Protein AF-A0A5C5Q2C2-F1 (afdb_monomer_lite)

Structure (mmCIF, N/CA/C/O backbone):
data_AF-A0A5C5Q2C2-F1
#
_entry.id   AF-A0A5C5Q2C2-F1
#
loop_
_atom_site.group_PDB
_atom_site.id
_atom_site.type_symbol
_atom_site.label_atom_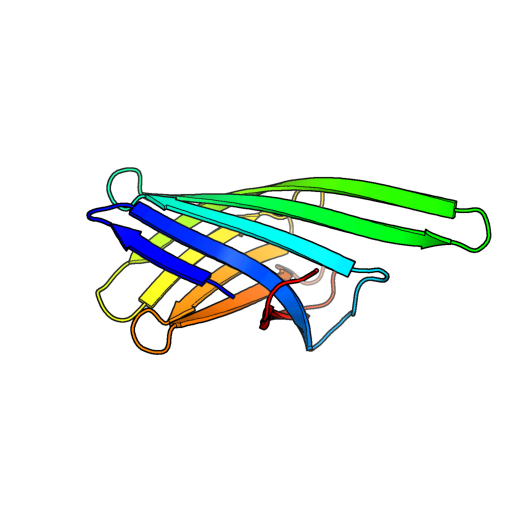id
_atom_site.label_alt_id
_atom_site.label_comp_id
_atom_site.label_asym_id
_atom_site.label_entity_id
_atom_site.label_seq_id
_atom_site.pdbx_PDB_ins_code
_atom_site.Cartn_x
_atom_site.Cartn_y
_atom_site.Cartn_z
_atom_site.occupancy
_atom_site.B_iso_or_equiv
_atom_site.auth_seq_id
_atom_site.auth_comp_id
_atom_site.auth_asym_id
_atom_site.auth_atom_id
_atom_site.pdbx_PDB_model_num
ATOM 1 N N . MET A 1 1 ? -7.778 -8.976 -7.640 1.00 86.19 1 MET A N 1
ATOM 2 C CA . MET A 1 1 ? -7.674 -8.638 -6.226 1.00 86.19 1 MET A CA 1
ATOM 3 C C . MET A 1 1 ? -8.494 -9.601 -5.395 1.00 86.19 1 MET A C 1
ATOM 5 O O . MET A 1 1 ? -9.612 -9.943 -5.768 1.00 86.19 1 MET A O 1
ATOM 9 N N . ILE A 1 2 ? -7.919 -10.021 -4.277 1.00 90.75 2 ILE A N 1
ATOM 10 C CA . ILE A 1 2 ? -8.567 -10.771 -3.208 1.00 90.75 2 ILE A CA 1
ATOM 11 C C . ILE A 1 2 ? -8.345 -9.976 -1.926 1.00 90.75 2 ILE A C 1
ATOM 13 O O . ILE A 1 2 ? -7.218 -9.574 -1.664 1.00 90.75 2 ILE A O 1
ATOM 17 N N . ILE A 1 3 ? -9.396 -9.786 -1.130 1.00 92.38 3 ILE A N 1
ATOM 18 C CA . ILE A 1 3 ? -9.306 -9.265 0.237 1.00 92.38 3 ILE A CA 1
ATOM 19 C C . ILE A 1 3 ? -10.053 -10.246 1.137 1.00 92.38 3 ILE A C 1
ATOM 21 O O . ILE A 1 3 ? -11.215 -10.568 0.886 1.00 92.38 3 ILE A O 1
ATOM 25 N N . LYS A 1 4 ? -9.371 -10.784 2.147 1.00 94.31 4 LYS A N 1
ATOM 26 C CA . LYS A 1 4 ? -9.927 -11.759 3.088 1.00 94.31 4 LYS A CA 1
ATOM 27 C C . LYS A 1 4 ? -9.628 -11.332 4.508 1.00 94.31 4 LYS A C 1
ATOM 29 O O . LYS A 1 4 ? -8.466 -11.201 4.873 1.00 94.31 4 LYS A O 1
ATOM 34 N N . GLN A 1 5 ? -10.677 -11.203 5.307 1.00 93.69 5 GLN A N 1
ATOM 35 C CA . GLN A 1 5 ? -10.569 -10.947 6.734 1.00 93.69 5 GLN A CA 1
ATOM 36 C C . GLN A 1 5 ? -10.990 -12.188 7.525 1.00 93.69 5 GLN A C 1
ATOM 38 O O . GLN A 1 5 ? -12.008 -12.814 7.220 1.00 93.69 5 GLN A O 1
ATOM 43 N N . GLN A 1 6 ? -10.208 -12.548 8.541 1.00 93.50 6 GLN A N 1
ATOM 44 C CA . GLN A 1 6 ? -10.505 -13.638 9.461 1.00 93.50 6 GLN A CA 1
ATOM 45 C C . GLN A 1 6 ? -10.057 -13.259 10.874 1.00 93.50 6 GLN A C 1
ATOM 47 O O . GLN A 1 6 ? -8.872 -13.283 11.189 1.00 93.50 6 GLN A O 1
ATOM 52 N N . GLY A 1 7 ? -11.017 -12.933 11.742 1.00 92.25 7 GLY A N 1
ATOM 53 C CA . GLY A 1 7 ? -10.707 -12.456 13.090 1.00 92.25 7 GLY A CA 1
ATOM 54 C C . GLY A 1 7 ? -9.870 -11.178 13.035 1.00 92.25 7 GLY A C 1
ATOM 55 O O . GLY A 1 7 ? -10.297 -10.189 12.439 1.00 92.25 7 GLY A O 1
ATOM 56 N N . ASP A 1 8 ? -8.682 -11.232 13.632 1.00 95.81 8 ASP A N 1
ATOM 57 C CA . ASP A 1 8 ? -7.728 -10.121 13.658 1.00 95.81 8 ASP A CA 1
ATOM 58 C C . ASP A 1 8 ? -6.823 -10.061 12.421 1.00 95.81 8 ASP A C 1
ATOM 60 O O . ASP A 1 8 ? -6.033 -9.127 12.302 1.00 95.81 8 ASP A O 1
ATOM 64 N N . ASP A 1 9 ? -6.921 -11.022 11.502 1.00 97.81 9 ASP A N 1
ATOM 65 C CA . ASP A 1 9 ? -6.080 -11.089 10.311 1.00 97.81 9 ASP A CA 1
ATOM 66 C C . ASP A 1 9 ? -6.795 -10.539 9.073 1.00 97.81 9 ASP A C 1
ATOM 68 O O . ASP A 1 9 ? -7.975 -10.811 8.831 1.00 97.81 9 ASP A O 1
ATOM 72 N N . LEU A 1 10 ? -6.048 -9.807 8.248 1.00 97.94 10 LEU A N 1
ATOM 73 C CA . LEU A 1 10 ? -6.448 -9.356 6.919 1.00 97.94 10 LEU A CA 1
ATOM 74 C C . LEU A 1 10 ? -5.365 -9.751 5.913 1.00 97.94 10 LEU A C 1
ATOM 76 O O . LEU A 1 10 ? -4.186 -9.483 6.134 1.00 97.94 10 LEU A O 1
ATOM 80 N N . MET A 1 11 ? -5.767 -10.361 4.802 1.00 97.50 11 MET A N 1
ATOM 81 C CA . MET A 1 11 ? -4.900 -10.652 3.664 1.00 97.50 11 MET A CA 1
ATOM 82 C C . MET A 1 11 ? -5.443 -9.981 2.408 1.00 97.50 11 MET A C 1
ATOM 84 O O . MET A 1 11 ? -6.630 -10.110 2.099 1.00 97.50 11 MET A O 1
ATOM 88 N N . LEU A 1 12 ? -4.560 -9.301 1.684 1.00 96.44 12 LEU A N 1
ATOM 89 C CA . LEU A 1 12 ? -4.800 -8.755 0.361 1.00 96.44 12 LEU A CA 1
ATOM 90 C C . LEU A 1 12 ? -3.861 -9.422 -0.643 1.00 96.44 12 LEU A C 1
ATOM 92 O O . LEU A 1 12 ? -2.702 -9.683 -0.331 1.00 96.44 12 LEU A O 1
ATOM 96 N N . TRP A 1 13 ? -4.356 -9.662 -1.851 1.00 96.06 13 TRP A N 1
ATOM 97 C CA . TRP A 1 13 ? -3.562 -10.158 -2.972 1.00 96.06 13 TRP A CA 1
ATOM 98 C C . TRP A 1 13 ? -3.972 -9.456 -4.262 1.00 96.06 13 TRP A C 1
ATOM 100 O O . TRP A 1 13 ? -5.168 -9.369 -4.565 1.00 96.06 13 TRP A O 1
ATOM 110 N N . GLY A 1 14 ? -3.002 -8.997 -5.044 1.00 96.31 14 GLY A N 1
ATOM 111 C CA . GLY A 1 14 ? -3.241 -8.322 -6.317 1.00 96.31 14 GLY A CA 1
ATOM 112 C C . GLY A 1 14 ? -1.949 -7.825 -6.947 1.00 96.31 14 GLY A C 1
ATOM 113 O O . GLY A 1 14 ? -0.890 -8.382 -6.687 1.00 96.31 14 GLY A O 1
ATOM 114 N N . GLY A 1 15 ? -2.046 -6.782 -7.760 1.00 96.06 15 GLY A N 1
ATOM 115 C CA . GLY A 1 15 ? -0.907 -5.969 -8.191 1.00 96.06 15 GLY A CA 1
ATOM 116 C C . GLY A 1 15 ? -1.245 -4.493 -8.008 1.00 96.06 15 GLY A C 1
ATOM 117 O O . GLY A 1 15 ? -2.425 -4.134 -7.991 1.00 96.06 15 GLY A O 1
ATOM 118 N N . TRP A 1 16 ? -0.242 -3.643 -7.853 1.00 96.38 16 TRP A N 1
ATOM 119 C CA . TRP A 1 16 ? -0.407 -2.195 -7.869 1.00 96.38 16 TRP A CA 1
ATOM 120 C C . TRP A 1 16 ? -0.526 -1.700 -9.308 1.00 96.38 16 TRP A C 1
ATOM 122 O O . TRP A 1 16 ? 0.337 -1.988 -10.132 1.00 96.38 16 TRP A O 1
ATOM 132 N N . GLY A 1 17 ? -1.593 -0.960 -9.606 1.00 95.69 17 GLY A N 1
ATOM 133 C CA . GLY A 1 17 ? -1.717 -0.178 -10.837 1.00 95.69 17 GLY A CA 1
ATOM 134 C C . GLY A 1 17 ? -1.619 1.308 -10.518 1.00 95.69 17 GLY A C 1
ATOM 135 O O . GLY A 1 17 ? -2.355 1.789 -9.646 1.00 95.69 17 GLY A O 1
ATOM 136 N N . THR A 1 18 ? -0.729 2.038 -11.193 1.00 96.25 18 THR A N 1
ATOM 137 C CA . THR A 1 18 ? -0.562 3.474 -10.945 1.00 96.25 18 THR A CA 1
ATOM 138 C C . THR A 1 18 ? -1.792 4.254 -11.397 1.00 96.25 18 THR A C 1
ATOM 140 O O . THR A 1 18 ? -2.358 4.044 -12.469 1.00 96.25 18 THR A O 1
ATOM 143 N N . VAL A 1 19 ? -2.223 5.182 -10.543 1.00 97.50 19 VAL A N 1
ATOM 144 C CA . VAL A 1 19 ? -3.298 6.140 -10.840 1.00 97.50 19 VAL A CA 1
ATOM 145 C C . VAL A 1 19 ? -2.793 7.582 -10.872 1.00 97.50 19 VAL A C 1
ATOM 147 O O . VAL A 1 19 ? -3.443 8.438 -11.470 1.00 97.50 19 VAL A O 1
ATOM 150 N N . ALA A 1 20 ? -1.630 7.856 -10.270 1.00 97.50 20 ALA A N 1
ATOM 151 C CA . ALA A 1 20 ? -0.924 9.130 -10.369 1.00 97.50 20 ALA A CA 1
ATOM 152 C C . ALA A 1 20 ? 0.584 8.963 -10.109 1.00 97.50 20 ALA A C 1
ATOM 154 O O . ALA A 1 20 ? 0.981 8.175 -9.253 1.00 97.50 20 ALA A O 1
ATOM 155 N N . GLY A 1 21 ? 1.409 9.767 -10.787 1.00 95.06 21 GLY A N 1
ATOM 156 C CA . GLY A 1 21 ? 2.870 9.747 -10.654 1.00 95.06 21 GLY A CA 1
ATOM 157 C C . GLY A 1 21 ? 3.548 8.765 -11.615 1.00 95.06 21 GLY A C 1
ATOM 158 O O . GLY A 1 21 ? 3.034 8.496 -12.701 1.00 95.06 21 GLY A O 1
ATOM 159 N N . TYR A 1 22 ? 4.722 8.269 -11.227 1.00 88.81 22 TYR A N 1
ATOM 160 C CA . TYR A 1 22 ? 5.524 7.339 -12.023 1.00 88.81 22 TYR A CA 1
ATOM 161 C C . TYR A 1 22 ? 4.877 5.944 -12.115 1.00 88.81 22 TYR A C 1
ATOM 163 O O . TYR A 1 22 ? 4.447 5.381 -11.109 1.00 88.81 22 TYR A O 1
ATOM 171 N N . GLU A 1 23 ? 4.837 5.374 -13.321 1.00 90.44 23 GLU A N 1
ATOM 172 C CA . GLU A 1 23 ? 4.470 3.972 -13.565 1.00 90.44 23 GLU A CA 1
ATOM 173 C C . GLU A 1 23 ? 5.758 3.141 -13.682 1.00 90.44 23 GLU A C 1
ATOM 175 O O . GLU A 1 23 ? 6.522 3.344 -14.636 1.00 90.44 23 GLU A O 1
ATOM 180 N N . PRO A 1 24 ? 6.026 2.219 -12.741 1.00 87.19 24 PRO A N 1
ATOM 181 C CA . PRO A 1 24 ? 7.153 1.306 -12.854 1.00 87.19 24 PRO A CA 1
ATOM 182 C C . PRO A 1 24 ? 7.014 0.399 -14.086 1.00 87.19 24 PRO A C 1
ATOM 184 O O . PRO A 1 24 ? 5.912 -0.059 -14.390 1.00 87.19 24 PRO A O 1
ATOM 187 N N . PRO A 1 25 ? 8.109 0.094 -14.801 1.00 88.25 25 PRO A N 1
ATOM 188 C CA . PRO A 1 25 ? 8.071 -0.888 -15.872 1.00 88.25 25 PRO A CA 1
ATOM 189 C C . PRO A 1 25 ? 7.780 -2.290 -15.321 1.00 88.25 25 PRO A C 1
ATOM 191 O O . PRO A 1 25 ? 8.106 -2.609 -14.177 1.00 88.25 25 PRO A O 1
ATOM 194 N N . GLY A 1 26 ? 7.238 -3.152 -16.181 1.00 89.38 26 GLY A N 1
ATOM 195 C CA . GLY A 1 26 ? 7.013 -4.559 -15.864 1.00 89.38 26 GLY A CA 1
ATOM 196 C C . GLY A 1 26 ? 5.621 -4.867 -15.321 1.00 89.38 26 GLY A C 1
ATOM 197 O O . GLY A 1 26 ? 4.673 -4.103 -15.503 1.00 89.38 26 GLY A O 1
ATOM 198 N N . VAL A 1 27 ? 5.499 -6.036 -14.695 1.00 92.44 27 VAL A N 1
ATOM 199 C CA . VAL A 1 27 ? 4.264 -6.519 -14.065 1.00 92.44 27 VAL A CA 1
ATOM 200 C C . VAL A 1 27 ? 4.576 -6.900 -12.629 1.00 92.44 27 VAL A C 1
ATOM 202 O O . VAL A 1 27 ? 5.517 -7.653 -12.382 1.00 92.44 27 VAL A O 1
ATOM 205 N N . ASN A 1 28 ? 3.774 -6.407 -11.687 1.00 94.62 28 ASN A N 1
ATOM 206 C CA . ASN A 1 28 ? 3.997 -6.637 -10.266 1.00 94.62 28 ASN A CA 1
ATOM 207 C C . ASN A 1 28 ? 2.877 -7.444 -9.609 1.00 94.62 28 ASN A C 1
ATOM 209 O O . ASN A 1 28 ? 1.724 -7.391 -10.030 1.00 94.62 28 ASN A O 1
ATOM 213 N N . ALA A 1 29 ? 3.231 -8.159 -8.547 1.00 96.12 29 ALA A N 1
ATOM 214 C CA . ALA A 1 29 ? 2.326 -8.882 -7.674 1.00 96.12 29 ALA A CA 1
ATOM 215 C C . ALA A 1 29 ? 2.637 -8.560 -6.213 1.00 96.12 29 ALA A C 1
ATOM 217 O O . ALA A 1 29 ? 3.803 -8.467 -5.821 1.00 96.12 29 ALA A O 1
ATOM 218 N N . VAL A 1 30 ? 1.587 -8.443 -5.404 1.00 96.75 30 VAL A N 1
ATOM 219 C CA . VAL A 1 30 ? 1.693 -8.152 -3.978 1.00 96.75 30 VAL A CA 1
ATOM 220 C C . VAL A 1 30 ? 0.811 -9.060 -3.138 1.00 96.75 30 VAL A C 1
ATOM 222 O O . VAL A 1 30 ? -0.349 -9.319 -3.473 1.00 96.75 30 VAL A O 1
ATOM 225 N N . GLU A 1 31 ? 1.357 -9.493 -2.004 1.00 97.62 31 GLU A N 1
ATOM 226 C CA . GLU A 1 31 ? 0.597 -10.018 -0.873 1.00 97.62 31 GLU A CA 1
ATOM 227 C C . GLU A 1 31 ? 0.770 -9.079 0.311 1.00 97.62 31 GLU A C 1
ATOM 229 O O . GLU A 1 31 ? 1.894 -8.827 0.738 1.00 97.62 31 GLU A O 1
ATOM 234 N N . ILE A 1 32 ? -0.331 -8.609 0.886 1.00 98.19 32 ILE A N 1
ATOM 235 C CA . ILE A 1 32 ? -0.299 -7.791 2.096 1.00 98.19 32 ILE A CA 1
ATOM 236 C C . ILE A 1 32 ? -0.988 -8.566 3.205 1.00 98.19 32 ILE A C 1
ATOM 238 O O . ILE A 1 32 ? -2.126 -9.004 3.046 1.00 98.19 32 ILE A O 1
ATOM 242 N N . ARG A 1 33 ? -0.316 -8.726 4.342 1.00 98.50 33 ARG A N 1
ATOM 243 C CA . ARG A 1 33 ? -0.878 -9.337 5.547 1.00 98.50 33 ARG A CA 1
ATOM 244 C C . ARG A 1 33 ? -0.837 -8.353 6.693 1.00 98.50 33 ARG A C 1
ATOM 246 O O . ARG A 1 33 ? 0.237 -7.890 7.060 1.00 98.50 33 ARG A O 1
ATOM 253 N N . CYS A 1 34 ? -1.991 -8.090 7.283 1.00 98.62 34 CYS A N 1
ATOM 254 C CA . CYS A 1 34 ? -2.137 -7.238 8.451 1.00 98.62 34 CYS A CA 1
ATOM 255 C C . CYS A 1 34 ? -2.713 -8.031 9.614 1.00 98.62 34 CYS A C 1
ATOM 257 O O . CYS A 1 34 ? -3.568 -8.893 9.414 1.00 98.62 34 CYS A O 1
ATOM 259 N N . ASN A 1 35 ? -2.277 -7.705 10.828 1.00 98.38 35 ASN A N 1
ATOM 260 C CA . ASN A 1 35 ? -2.808 -8.300 12.045 1.00 98.38 35 ASN A CA 1
ATOM 261 C C . ASN A 1 35 ? -3.140 -7.220 13.082 1.00 98.38 35 ASN A C 1
ATOM 263 O O . ASN A 1 35 ? -2.274 -6.445 13.497 1.00 98.38 35 ASN A O 1
ATOM 267 N N . ARG A 1 36 ? -4.404 -7.194 13.513 1.00 96.25 36 ARG A N 1
ATOM 268 C CA . ARG A 1 36 ? -4.966 -6.170 14.401 1.00 96.25 36 ARG A CA 1
ATOM 269 C C . ARG A 1 36 ? -4.351 -6.230 15.796 1.00 96.25 36 ARG A C 1
ATOM 271 O O . ARG A 1 36 ? -4.061 -5.188 16.371 1.00 96.25 36 ARG A O 1
ATOM 278 N N . GLY A 1 37 ? -4.097 -7.434 16.312 1.00 96.50 37 GLY A N 1
ATOM 279 C CA . GLY A 1 37 ? -3.512 -7.642 17.640 1.00 96.50 37 GLY A CA 1
ATOM 280 C C . GLY A 1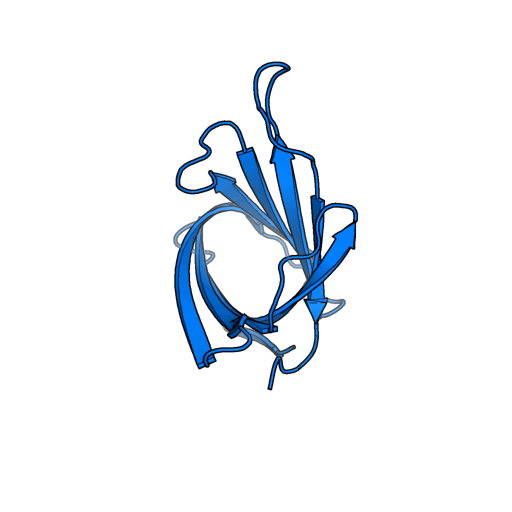 37 ? -2.065 -7.156 17.763 1.00 96.50 37 GLY A C 1
ATOM 281 O O . GLY A 1 37 ? -1.676 -6.640 18.807 1.00 96.50 37 GLY A O 1
ATOM 282 N N . SER A 1 38 ? -1.270 -7.289 16.699 1.00 97.31 38 SER A N 1
ATOM 283 C CA . SER A 1 38 ? 0.109 -6.785 16.655 1.00 97.31 38 SER A CA 1
ATOM 284 C C . SER A 1 38 ? 0.222 -5.339 16.169 1.00 97.31 38 SER A C 1
ATOM 286 O O . SER A 1 38 ? 1.256 -4.717 16.397 1.00 97.31 38 SER A O 1
ATOM 288 N N . GLY A 1 39 ? -0.811 -4.806 15.507 1.00 98.06 39 GLY A N 1
ATOM 289 C CA . GLY A 1 39 ? -0.799 -3.457 14.941 1.00 98.06 39 GLY A CA 1
ATOM 290 C C . GLY A 1 39 ? 0.176 -3.304 13.772 1.00 98.06 39 GLY A C 1
ATOM 291 O O . GLY A 1 39 ? 0.756 -2.234 13.597 1.00 98.06 39 GLY A O 1
ATOM 292 N N . ARG A 1 40 ? 0.400 -4.366 12.985 1.00 98.44 40 ARG A N 1
ATOM 293 C CA . ARG A 1 40 ? 1.380 -4.369 11.885 1.00 98.44 40 ARG A CA 1
ATOM 294 C C . ARG A 1 40 ? 0.793 -4.896 10.587 1.00 98.44 40 ARG A C 1
ATOM 296 O O . ARG A 1 40 ? -0.058 -5.787 10.610 1.00 98.44 40 ARG A O 1
ATOM 303 N N . CYS A 1 41 ? 1.338 -4.404 9.478 1.00 98.62 41 CYS A N 1
ATOM 304 C CA . CYS A 1 41 ? 1.218 -5.038 8.171 1.00 98.62 41 CYS A CA 1
ATOM 305 C C . CYS A 1 41 ? 2.590 -5.356 7.572 1.00 98.62 41 CYS A C 1
ATOM 307 O O . CYS A 1 41 ? 3.574 -4.653 7.812 1.00 98.62 41 CYS A O 1
ATOM 309 N N . LEU A 1 42 ? 2.620 -6.405 6.760 1.00 98.31 42 LEU A N 1
ATOM 310 C CA . LEU A 1 42 ? 3.735 -6.799 5.912 1.00 98.31 42 LEU A CA 1
ATOM 311 C C . LEU A 1 42 ? 3.239 -6.895 4.478 1.00 98.31 42 LEU A C 1
ATOM 313 O O . LEU A 1 42 ? 2.243 -7.567 4.224 1.00 98.31 42 LEU A O 1
ATOM 317 N N . GLU A 1 43 ? 3.953 -6.267 3.560 1.00 98.25 43 GLU A N 1
ATOM 318 C CA . GLU A 1 43 ? 3.751 -6.435 2.127 1.00 98.25 43 GLU A CA 1
ATOM 319 C C . GLU A 1 43 ? 4.942 -7.181 1.544 1.00 98.25 43 GLU A C 1
ATOM 321 O O . GLU A 1 43 ? 6.086 -6.760 1.712 1.00 98.25 43 GLU A O 1
ATOM 326 N N . ALA A 1 44 ? 4.667 -8.281 0.856 1.00 97.44 44 ALA A N 1
ATOM 327 C CA . ALA A 1 44 ? 5.605 -8.925 -0.042 1.00 97.44 44 ALA A CA 1
ATOM 328 C C . ALA A 1 44 ? 5.300 -8.447 -1.462 1.00 97.44 44 ALA A C 1
ATOM 330 O O . ALA A 1 44 ? 4.219 -8.723 -1.979 1.00 97.44 44 ALA A O 1
ATOM 331 N N . TYR A 1 45 ? 6.250 -7.743 -2.067 1.00 95.75 45 TYR A N 1
ATOM 332 C CA . TYR A 1 45 ? 6.174 -7.219 -3.425 1.00 95.75 45 TYR A CA 1
ATOM 333 C C . TYR A 1 45 ? 7.129 -7.992 -4.326 1.00 95.75 45 TYR A C 1
ATOM 335 O O . TYR A 1 45 ? 8.278 -8.237 -3.949 1.00 95.75 45 TYR A O 1
ATOM 343 N N . ALA A 1 46 ? 6.676 -8.33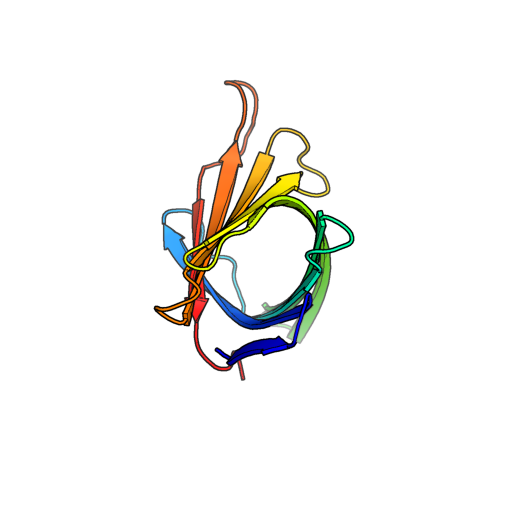5 -5.524 1.00 95.19 46 ALA A N 1
ATOM 344 C CA . ALA A 1 46 ? 7.522 -8.859 -6.581 1.00 95.19 46 ALA A CA 1
ATOM 345 C C . ALA A 1 46 ? 7.181 -8.193 -7.914 1.00 95.19 46 ALA A C 1
ATOM 347 O O . ALA A 1 46 ? 6.011 -7.940 -8.187 1.00 95.19 46 ALA A O 1
ATOM 348 N N . SER A 1 47 ? 8.186 -7.951 -8.750 1.00 94.19 47 SER A N 1
ATOM 349 C CA . SER A 1 47 ? 8.012 -7.440 -10.109 1.00 94.19 47 SER A CA 1
ATOM 350 C C . SER A 1 47 ? 8.845 -8.236 -11.098 1.00 94.19 47 SER A C 1
ATOM 352 O O . SER A 1 47 ? 9.988 -8.585 -10.804 1.00 94.19 47 SER A O 1
ATOM 354 N N . ILE A 1 48 ? 8.267 -8.504 -12.265 1.00 93.12 48 ILE A N 1
ATOM 355 C CA . ILE A 1 48 ? 8.990 -8.997 -13.433 1.00 93.12 48 ILE A CA 1
ATOM 356 C C . ILE A 1 48 ? 9.259 -7.802 -14.337 1.00 93.12 48 ILE A C 1
ATOM 358 O O . ILE A 1 48 ? 8.328 -7.188 -14.865 1.00 93.12 48 ILE A O 1
ATOM 362 N N . LEU A 1 49 ? 10.535 -7.483 -14.515 1.00 90.25 49 LEU A N 1
ATOM 363 C CA . LEU A 1 49 ? 11.005 -6.470 -15.444 1.00 90.25 49 LEU A CA 1
ATOM 364 C C . LEU A 1 49 ? 11.331 -7.152 -16.772 1.00 90.25 49 LEU A C 1
ATOM 366 O O . LEU A 1 49 ? 12.084 -8.119 -16.808 1.00 90.25 49 LEU A O 1
ATOM 370 N N . HIS A 1 50 ? 10.755 -6.658 -17.868 1.00 85.50 50 HIS A N 1
ATOM 371 C CA . HIS A 1 50 ? 11.054 -7.165 -19.206 1.00 85.50 50 HIS A CA 1
ATOM 372 C C . HIS A 1 50 ? 12.113 -6.287 -19.872 1.00 85.50 50 HIS A C 1
ATOM 374 O O . HIS A 1 50 ? 11.942 -5.071 -19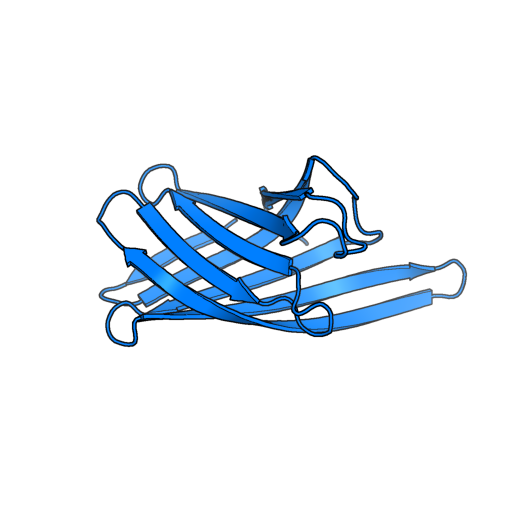.979 1.00 85.50 50 HIS A O 1
ATOM 380 N N . HIS A 1 51 ? 13.177 -6.912 -20.365 1.00 81.88 51 HIS A N 1
ATOM 381 C CA . HIS A 1 51 ? 14.231 -6.279 -21.156 1.00 81.88 51 HIS A CA 1
ATOM 382 C C . HIS A 1 51 ? 14.416 -7.034 -22.471 1.00 81.88 51 HIS A C 1
ATOM 384 O O . HIS A 1 51 ? 14.054 -8.202 -22.602 1.00 81.88 51 HIS A O 1
ATOM 390 N N . ASP A 1 52 ? 15.038 -6.378 -23.448 1.00 84.12 52 ASP A N 1
ATOM 391 C CA . ASP A 1 52 ? 15.281 -6.968 -24.771 1.00 84.12 52 ASP A CA 1
ATOM 392 C C . ASP A 1 52 ? 16.119 -8.265 -24.707 1.00 84.12 52 ASP A C 1
ATOM 394 O O . ASP A 1 52 ? 16.077 -9.085 -25.624 1.00 84.12 52 ASP A O 1
ATOM 398 N N . GLU A 1 53 ? 16.862 -8.467 -23.613 1.00 87.12 53 GLU A N 1
ATOM 399 C CA . GLU A 1 53 ? 17.739 -9.618 -23.376 1.00 87.12 53 GLU A CA 1
ATOM 400 C C . GLU A 1 53 ? 17.140 -10.685 -22.434 1.00 87.12 53 GLU A C 1
ATOM 402 O O . GLU A 1 53 ? 17.755 -11.737 -22.253 1.00 87.12 53 GLU A O 1
ATOM 407 N N . GLY A 1 54 ? 15.960 -10.458 -21.834 1.00 88.56 54 GLY A N 1
ATOM 408 C CA . GLY A 1 54 ? 15.345 -11.417 -20.907 1.00 88.56 54 GLY A CA 1
ATOM 409 C C . GLY A 1 54 ? 14.346 -10.819 -19.914 1.00 88.56 54 GLY A C 1
ATOM 410 O O . GLY A 1 54 ? 13.730 -9.789 -20.170 1.00 88.56 54 GLY A O 1
ATOM 411 N N . GLU A 1 55 ? 14.193 -11.487 -18.771 1.00 91.31 55 GLU A N 1
ATOM 412 C CA . GLU A 1 55 ? 13.309 -11.071 -17.676 1.00 91.31 55 GLU A CA 1
ATOM 413 C C . GLU A 1 55 ? 14.066 -11.107 -16.345 1.00 91.31 55 GLU A C 1
ATOM 415 O O . GLU A 1 55 ? 14.689 -12.124 -16.027 1.00 91.31 55 GLU A O 1
ATOM 420 N N . ASP A 1 56 ? 13.990 -10.024 -15.573 1.00 91.88 56 ASP A N 1
ATOM 421 C CA . ASP A 1 56 ? 14.554 -9.916 -14.229 1.00 91.88 56 ASP A CA 1
ATOM 422 C C . ASP A 1 56 ? 13.423 -9.954 -13.197 1.00 91.88 56 ASP A C 1
ATOM 424 O O . ASP A 1 56 ? 12.390 -9.299 -13.346 1.00 91.88 56 ASP A O 1
ATOM 428 N N . LEU A 1 57 ? 13.626 -10.728 -12.127 1.00 92.31 57 LEU A N 1
ATOM 429 C CA . LEU A 1 57 ? 12.721 -10.776 -10.981 1.00 92.31 57 LEU A CA 1
ATOM 430 C C . LEU A 1 57 ? 13.286 -9.928 -9.843 1.00 92.31 57 LEU A C 1
ATOM 432 O O . LEU A 1 57 ? 14.327 -10.260 -9.272 1.00 92.31 57 LEU A O 1
ATOM 436 N N . GLU A 1 58 ? 12.541 -8.904 -9.447 1.00 92.44 58 GLU A N 1
ATOM 437 C CA . GLU A 1 58 ? 12.805 -8.131 -8.238 1.00 92.44 58 GLU A CA 1
ATOM 438 C C . GLU A 1 58 ? 11.801 -8.494 -7.147 1.00 92.44 58 GLU A C 1
ATOM 440 O O . GLU A 1 58 ? 10.612 -8.651 -7.416 1.00 92.44 58 GLU A O 1
ATOM 445 N N . ALA A 1 59 ? 12.265 -8.614 -5.900 1.00 94.12 59 ALA A N 1
ATOM 446 C CA . ALA A 1 59 ? 11.406 -8.902 -4.756 1.00 94.12 59 ALA A CA 1
ATOM 447 C C . ALA A 1 59 ? 11.816 -8.075 -3.537 1.00 94.12 59 ALA A C 1
ATOM 449 O O . ALA A 1 59 ? 13.000 -7.969 -3.212 1.00 94.12 59 ALA A O 1
ATOM 450 N N . GLN A 1 60 ? 10.827 -7.502 -2.855 1.00 94.75 60 GLN A N 1
ATOM 451 C CA . GLN A 1 60 ? 11.018 -6.615 -1.711 1.00 94.75 60 GLN A CA 1
ATOM 452 C C . GLN A 1 60 ? 9.960 -6.878 -0.636 1.00 94.75 60 GLN A C 1
ATOM 454 O O . GLN A 1 60 ? 8.883 -7.409 -0.911 1.00 94.75 60 GLN A O 1
ATOM 459 N N . VAL A 1 61 ? 10.279 -6.509 0.606 1.00 96.12 61 VAL A N 1
ATOM 460 C CA . VAL A 1 61 ? 9.343 -6.583 1.733 1.00 96.12 61 VAL A CA 1
ATOM 461 C C . VAL A 1 61 ? 9.218 -5.212 2.378 1.00 96.12 61 VAL A C 1
ATOM 463 O O . VAL A 1 61 ? 10.221 -4.626 2.788 1.00 96.12 61 VAL A O 1
ATOM 466 N N . PHE A 1 62 ? 7.984 -4.743 2.533 1.00 97.56 62 PHE A N 1
ATOM 467 C CA . PHE A 1 62 ? 7.666 -3.478 3.187 1.00 97.56 62 PHE A CA 1
ATOM 468 C C . PHE A 1 62 ? 6.956 -3.728 4.517 1.00 97.56 62 PHE A C 1
ATOM 470 O O . PHE A 1 62 ? 6.125 -4.628 4.652 1.00 97.56 62 PHE A O 1
ATOM 477 N N . ASN A 1 63 ? 7.314 -2.931 5.523 1.00 97.69 63 ASN A N 1
ATOM 478 C CA . ASN A 1 63 ? 6.742 -3.001 6.863 1.00 97.69 63 ASN A CA 1
ATOM 479 C C . ASN A 1 63 ? 5.893 -1.760 7.119 1.00 97.69 63 ASN A C 1
ATOM 481 O O . ASN A 1 63 ? 6.353 -0.645 6.873 1.00 97.69 63 ASN A O 1
ATOM 485 N N . TYR A 1 64 ? 4.713 -1.961 7.699 1.00 98.62 64 TYR A N 1
ATOM 486 C CA . TYR A 1 64 ? 3.817 -0.879 8.086 1.00 98.62 64 TYR A CA 1
ATOM 487 C C . TYR A 1 64 ? 3.375 -1.025 9.541 1.00 98.62 64 TYR A C 1
ATOM 489 O O . TYR A 1 64 ? 3.186 -2.137 10.049 1.00 98.62 64 TYR A O 1
ATOM 497 N N . GLU A 1 65 ? 3.156 0.112 10.183 1.00 98.69 65 GLU A N 1
ATOM 498 C CA . GLU A 1 65 ? 2.492 0.240 11.474 1.00 98.69 65 GLU A CA 1
ATOM 499 C C . GLU A 1 65 ? 1.049 0.689 11.252 1.00 98.69 65 GLU A C 1
ATOM 501 O O . GLU A 1 65 ? 0.783 1.606 10.474 1.00 98.69 65 GLU A O 1
ATOM 506 N N . VAL A 1 66 ? 0.108 0.022 11.916 1.00 98.62 66 VAL A N 1
ATOM 507 C CA . VAL A 1 66 ? -1.315 0.354 11.828 1.00 98.62 66 VAL A CA 1
ATOM 508 C C . VAL A 1 66 ? -1.575 1.646 12.596 1.00 98.62 66 VAL A C 1
ATOM 510 O O . VAL A 1 66 ? -1.324 1.724 13.797 1.00 98.62 66 VAL A O 1
ATOM 513 N N . VAL A 1 67 ? -2.116 2.639 11.896 1.00 98.38 67 VAL A N 1
ATOM 514 C CA . VAL A 1 67 ? -2.525 3.934 12.453 1.00 98.38 67 VAL A CA 1
ATOM 515 C C . VAL A 1 67 ? -3.990 3.882 12.878 1.00 98.38 67 VAL A C 1
ATOM 517 O O . VAL A 1 67 ? -4.344 4.329 13.967 1.00 98.38 67 VAL A O 1
ATOM 520 N N . GLU A 1 68 ? -4.839 3.291 12.039 1.00 98.06 68 GLU A N 1
ATOM 521 C CA . GLU A 1 68 ? -6.269 3.136 12.290 1.00 98.06 68 GLU A CA 1
ATOM 522 C C . GLU A 1 68 ? -6.750 1.791 11.740 1.00 98.06 68 GLU A C 1
ATOM 524 O O . GLU A 1 68 ? -6.429 1.423 10.614 1.00 98.06 68 GLU A O 1
ATOM 529 N N . TRP A 1 69 ? -7.548 1.054 12.514 1.00 97.81 69 TRP A N 1
ATOM 530 C CA . TRP A 1 69 ? -8.251 -0.129 12.017 1.00 97.81 69 TRP A CA 1
ATOM 531 C C . TRP A 1 69 ? -9.647 -0.204 12.628 1.00 97.81 69 TRP A C 1
ATOM 533 O O . TRP A 1 69 ? -9.824 -0.566 13.791 1.00 97.81 69 TRP A O 1
ATOM 543 N N . THR A 1 70 ? -10.647 0.127 11.818 1.00 96.44 70 THR A N 1
ATOM 544 C CA . THR A 1 70 ? -12.071 0.057 12.157 1.00 96.44 70 THR A CA 1
ATOM 545 C C . THR A 1 70 ? -12.779 -0.980 11.283 1.00 96.44 70 THR A C 1
ATOM 547 O O . THR A 1 70 ? -12.146 -1.756 10.573 1.00 96.44 70 THR A O 1
ATOM 550 N N . GLU A 1 71 ? -14.108 -1.011 11.322 1.00 94.75 71 GLU A N 1
ATOM 551 C CA . GLU A 1 71 ? -14.909 -1.833 10.407 1.00 94.75 71 GLU A CA 1
ATOM 552 C C . GLU A 1 71 ? -15.012 -1.225 8.995 1.00 94.75 71 GLU A C 1
ATOM 554 O O . GLU A 1 71 ? -15.474 -1.887 8.072 1.00 94.75 71 GLU A O 1
ATOM 559 N N . GLN A 1 72 ? -14.601 0.035 8.817 1.00 96.19 72 GLN A N 1
ATOM 560 C CA . GLN A 1 72 ? -14.682 0.745 7.534 1.00 96.19 72 GLN A CA 1
ATOM 561 C C . GLN A 1 72 ? -13.329 0.814 6.833 1.00 96.19 72 GLN A C 1
ATOM 563 O O . GLN A 1 72 ? -13.245 0.687 5.613 1.00 96.19 72 GLN A O 1
ATOM 568 N N . ILE A 1 73 ? -12.270 1.022 7.609 1.00 97.44 73 ILE A N 1
ATOM 569 C CA . ILE A 1 73 ? -10.955 1.344 7.079 1.00 97.44 73 ILE A CA 1
ATOM 570 C C . ILE A 1 73 ? -9.862 0.650 7.877 1.00 97.44 73 ILE A C 1
ATOM 572 O O . ILE A 1 73 ? -9.941 0.519 9.100 1.00 97.44 73 ILE A O 1
ATOM 576 N N . LEU A 1 74 ? -8.822 0.248 7.163 1.00 98.25 74 LEU A N 1
ATOM 577 C CA . LEU A 1 74 ? -7.492 0.054 7.708 1.00 98.25 74 LEU A CA 1
ATOM 578 C C . LEU A 1 74 ? -6.576 1.111 7.085 1.00 98.25 74 LEU A C 1
ATOM 580 O O . LEU A 1 74 ? -6.468 1.186 5.865 1.00 98.25 74 LEU A O 1
ATOM 584 N N . HIS A 1 75 ? -5.900 1.893 7.918 1.00 98.75 75 HIS A N 1
ATOM 585 C CA . HIS A 1 75 ? -4.818 2.790 7.529 1.00 98.75 75 HIS A CA 1
ATOM 586 C C . HIS A 1 75 ? -3.536 2.353 8.231 1.00 98.75 75 HIS A C 1
ATOM 588 O O . HIS A 1 75 ? -3.504 2.201 9.455 1.00 98.75 75 HIS A O 1
ATOM 594 N N . ALA A 1 76 ? -2.480 2.144 7.455 1.00 98.75 76 ALA A N 1
ATOM 595 C CA . ALA A 1 76 ? -1.166 1.791 7.959 1.00 98.75 76 ALA A CA 1
ATOM 596 C C . ALA A 1 76 ? -0.085 2.602 7.242 1.00 98.75 76 ALA A C 1
ATOM 598 O O . ALA A 1 76 ? -0.201 2.908 6.055 1.00 98.75 76 ALA A O 1
ATOM 599 N N . THR A 1 77 ? 0.981 2.939 7.961 1.00 98.62 77 THR A N 1
ATOM 600 C CA . THR A 1 77 ? 2.088 3.728 7.420 1.00 98.62 77 THR A CA 1
ATOM 601 C C . THR A 1 77 ? 3.413 3.005 7.559 1.00 98.62 77 THR A C 1
ATOM 603 O O . THR A 1 77 ? 3.677 2.385 8.586 1.00 98.62 77 THR A O 1
ATOM 606 N N . GLY A 1 78 ? 4.257 3.114 6.542 1.00 97.69 78 GLY A N 1
ATOM 607 C CA . GLY A 1 78 ? 5.618 2.593 6.525 1.00 97.69 78 GLY A CA 1
ATOM 608 C C . GLY A 1 78 ? 6.610 3.651 6.056 1.00 97.69 78 GLY A C 1
ATOM 609 O O . GLY A 1 78 ? 6.239 4.772 5.704 1.00 97.69 78 GLY A O 1
ATOM 610 N N . VAL A 1 79 ? 7.883 3.279 6.033 1.00 96.19 79 VAL A N 1
ATOM 611 C CA . VAL A 1 79 ? 8.958 4.089 5.449 1.00 96.19 79 VAL A CA 1
ATOM 612 C C . VAL A 1 79 ? 9.544 3.310 4.284 1.00 96.19 79 VAL A C 1
ATOM 614 O O . VAL A 1 79 ? 9.758 2.101 4.400 1.00 96.19 79 VAL A O 1
ATOM 617 N N . MET A 1 80 ? 9.780 3.988 3.163 1.00 92.50 80 MET A N 1
ATOM 618 C CA . MET A 1 80 ? 10.352 3.345 1.989 1.00 92.50 80 MET A CA 1
ATOM 619 C C . MET A 1 80 ? 11.783 2.860 2.285 1.00 92.50 80 MET A C 1
ATOM 621 O O . MET A 1 80 ? 12.622 3.639 2.749 1.00 92.50 80 MET A O 1
ATOM 625 N N . PRO A 1 81 ? 12.105 1.584 2.009 1.00 85.94 81 PRO A N 1
ATOM 626 C CA . PRO A 1 81 ? 13.474 1.096 2.026 1.00 85.94 81 PRO A CA 1
ATOM 627 C C . PRO A 1 81 ? 14.344 1.939 1.092 1.00 85.94 81 PRO A C 1
ATOM 629 O O . PRO A 1 81 ? 13.972 2.187 -0.049 1.00 85.94 81 PRO A O 1
ATOM 632 N N . HIS A 1 82 ? 15.509 2.370 1.574 1.00 85.38 82 HIS A N 1
ATOM 633 C CA . HIS A 1 82 ? 16.478 3.177 0.816 1.00 85.38 82 HIS A CA 1
ATOM 634 C C . HIS A 1 82 ? 16.037 4.608 0.440 1.00 85.38 82 HIS A C 1
ATOM 636 O O . HIS A 1 82 ? 16.831 5.321 -0.168 1.00 85.38 82 HIS A O 1
ATOM 642 N N . ALA A 1 83 ? 14.850 5.058 0.861 1.00 88.62 83 ALA A N 1
ATOM 643 C CA . ALA A 1 83 ? 14.396 6.446 0.760 1.00 88.62 83 ALA A CA 1
ATOM 644 C C . ALA A 1 83 ? 13.617 6.824 2.032 1.00 88.62 83 ALA A C 1
ATOM 646 O O . ALA A 1 83 ? 12.389 6.887 2.050 1.00 88.62 83 ALA A O 1
ATOM 647 N N . ASP A 1 84 ? 14.338 7.050 3.131 1.00 91.62 84 ASP A N 1
ATOM 648 C CA . ASP A 1 84 ? 13.756 7.301 4.458 1.00 91.62 84 ASP A CA 1
ATOM 649 C C . ASP A 1 84 ? 12.920 8.591 4.547 1.00 91.62 84 ASP A C 1
ATOM 651 O O . ASP A 1 84 ? 12.062 8.722 5.424 1.00 91.62 84 ASP A O 1
ATOM 655 N N . CYS A 1 85 ? 13.108 9.508 3.596 1.00 94.94 85 CYS A N 1
ATOM 656 C CA . CYS A 1 85 ? 12.271 10.687 3.414 1.00 94.94 85 CYS A CA 1
ATOM 657 C C . CYS A 1 85 ? 10.883 10.377 2.819 1.00 94.94 85 CYS A C 1
ATOM 659 O O . CYS A 1 85 ? 10.022 11.253 2.818 1.00 94.94 85 CYS A O 1
ATOM 661 N N . VAL A 1 86 ? 10.613 9.153 2.351 1.00 96.75 86 VAL A N 1
ATOM 662 C CA . VAL A 1 86 ? 9.327 8.776 1.746 1.00 96.75 86 VAL A CA 1
ATOM 663 C C . VAL A 1 86 ? 8.502 7.923 2.701 1.00 96.75 86 VAL A C 1
ATOM 665 O O . VAL A 1 86 ? 8.924 6.871 3.186 1.00 96.75 86 VAL A O 1
ATOM 668 N N . THR A 1 87 ? 7.275 8.369 2.955 1.00 97.69 87 THR A N 1
ATOM 669 C CA . THR A 1 87 ? 6.275 7.606 3.708 1.00 97.69 87 THR A CA 1
ATOM 670 C C . THR A 1 87 ? 5.405 6.797 2.768 1.00 97.69 87 THR A C 1
ATOM 672 O O . THR A 1 87 ? 4.873 7.325 1.798 1.00 97.69 87 THR A O 1
ATOM 675 N N . LEU A 1 88 ? 5.233 5.525 3.101 1.00 97.81 88 LEU A N 1
ATOM 676 C CA . LEU A 1 88 ? 4.265 4.639 2.474 1.00 97.81 88 LEU A CA 1
ATOM 677 C C . LEU A 1 88 ? 2.946 4.790 3.235 1.00 97.81 88 LEU A C 1
ATOM 679 O O . LEU A 1 88 ? 2.929 4.561 4.444 1.00 97.81 88 LEU A O 1
ATOM 683 N N . SER A 1 89 ? 1.859 5.183 2.576 1.00 98.38 89 SER A N 1
ATOM 684 C CA . SER A 1 89 ? 0.527 5.299 3.182 1.00 98.38 89 SER A CA 1
ATOM 685 C C . SER A 1 89 ? -0.415 4.284 2.544 1.00 98.38 89 SER A C 1
ATOM 687 O O . SER A 1 89 ? -0.911 4.494 1.438 1.00 98.38 89 SER A O 1
ATOM 689 N N . LEU A 1 90 ? -0.630 3.163 3.235 1.00 98.69 90 LEU A N 1
ATOM 690 C CA . LEU A 1 90 ? -1.515 2.080 2.814 1.00 98.69 90 LEU A CA 1
ATOM 691 C C . LEU A 1 90 ? -2.907 2.296 3.407 1.00 98.69 90 LEU A C 1
ATOM 693 O O . LEU A 1 90 ? -3.070 2.315 4.628 1.00 98.69 90 LEU A O 1
ATOM 697 N N . VAL A 1 91 ? -3.918 2.386 2.548 1.00 98.56 91 VAL A N 1
ATOM 698 C CA . VAL A 1 91 ? -5.324 2.493 2.946 1.00 98.56 91 VAL A CA 1
ATOM 699 C C . VAL A 1 91 ? -6.117 1.347 2.334 1.00 98.56 91 VAL A C 1
ATOM 701 O O . VAL A 1 91 ? -6.048 1.101 1.135 1.00 98.56 91 VAL A O 1
ATOM 704 N N . VAL A 1 92 ? -6.906 0.657 3.154 1.00 98.06 92 VAL A N 1
ATOM 705 C CA . VAL A 1 92 ? -7.834 -0.391 2.723 1.00 98.06 92 VAL A CA 1
ATOM 706 C C . VAL A 1 92 ? -9.245 -0.001 3.141 1.00 98.06 92 VAL A C 1
ATOM 708 O O . VAL A 1 92 ? -9.539 0.076 4.334 1.00 98.06 92 VAL A O 1
ATOM 711 N N . ALA A 1 93 ? -10.128 0.208 2.166 1.00 96.88 93 ALA A N 1
ATOM 712 C CA . ALA A 1 93 ? -11.562 0.344 2.395 1.00 96.88 93 ALA A CA 1
ATOM 713 C C . ALA A 1 93 ? -12.171 -1.061 2.492 1.00 96.88 93 ALA A C 1
ATOM 715 O O . ALA A 1 93 ? -12.293 -1.776 1.493 1.00 96.88 93 ALA A O 1
ATOM 716 N N . LEU A 1 94 ? -12.512 -1.478 3.712 1.00 94.38 94 LEU A N 1
ATOM 717 C CA . LEU A 1 94 ? -12.929 -2.852 4.009 1.00 94.38 94 LEU A CA 1
ATOM 718 C C . LEU A 1 94 ? -14.283 -3.231 3.375 1.00 94.38 94 LEU A C 1
ATOM 720 O O . LEU A 1 94 ? -14.359 -4.321 2.806 1.00 94.38 94 LEU A O 1
ATOM 724 N N . PRO A 1 95 ? -15.334 -2.381 3.404 1.00 92.38 95 PRO A N 1
ATOM 725 C CA . PRO A 1 95 ? -16.629 -2.724 2.811 1.00 92.38 95 PRO A CA 1
ATOM 726 C C . PRO A 1 95 ? -16.598 -2.750 1.283 1.00 92.38 95 PRO A C 1
ATOM 728 O O . PRO A 1 95 ? -17.195 -3.632 0.668 1.00 92.38 95 PRO A O 1
ATOM 731 N N . ASP A 1 96 ? -15.892 -1.789 0.687 1.00 89.56 96 ASP A N 1
ATOM 732 C CA . ASP A 1 96 ? -15.783 -1.645 -0.768 1.00 89.56 96 ASP A CA 1
ATOM 733 C C . ASP A 1 96 ? -14.810 -2.666 -1.365 1.00 89.56 96 ASP A C 1
ATOM 735 O O . ASP A 1 96 ? -14.823 -2.930 -2.569 1.00 89.56 96 ASP A O 1
ATOM 739 N N . GLY A 1 97 ? -13.974 -3.263 -0.512 1.00 91.69 97 GLY A N 1
ATOM 740 C CA . GLY A 1 97 ? -12.981 -4.238 -0.907 1.00 91.69 97 GLY A CA 1
ATOM 741 C C . GLY A 1 97 ? -11.944 -3.630 -1.841 1.00 91.69 97 GLY A C 1
ATOM 742 O O . GLY A 1 97 ? -11.609 -4.261 -2.834 1.00 91.69 97 GLY A O 1
ATOM 743 N N . SER A 1 98 ? -11.438 -2.434 -1.535 1.00 95.69 98 SER A N 1
ATOM 744 C CA . SER A 1 98 ? -10.393 -1.757 -2.311 1.00 95.69 98 SER A CA 1
ATOM 745 C C . SER A 1 98 ? -9.205 -1.375 -1.439 1.00 95.69 98 SER A C 1
ATOM 747 O O . SER A 1 98 ? -9.371 -1.087 -0.254 1.00 95.69 98 SER A O 1
ATOM 749 N N . ALA A 1 99 ? -8.019 -1.302 -2.035 1.00 97.75 99 ALA A N 1
ATOM 750 C CA . ALA A 1 99 ? -6.827 -0.802 -1.365 1.00 97.75 99 ALA A CA 1
ATOM 751 C C . ALA A 1 99 ? -6.061 0.177 -2.254 1.00 97.75 99 ALA A C 1
ATOM 753 O O . ALA A 1 99 ? -6.036 0.018 -3.475 1.00 97.75 99 ALA A O 1
ATOM 754 N N . SER A 1 100 ? -5.437 1.166 -1.628 1.00 98.12 100 SER A N 1
ATOM 755 C CA . SER A 1 100 ? -4.574 2.152 -2.263 1.00 98.12 100 SER A CA 1
ATOM 756 C C . SER A 1 100 ? -3.272 2.291 -1.488 1.00 98.12 100 SER A C 1
ATOM 758 O O . SER A 1 100 ? -3.254 2.170 -0.261 1.00 98.12 100 SER A O 1
ATOM 760 N N . LEU A 1 101 ? -2.198 2.592 -2.206 1.00 98.19 101 LEU A N 1
ATOM 761 C CA . LEU A 1 101 ? -0.904 2.924 -1.631 1.00 98.19 101 LEU A CA 1
ATOM 762 C C . LEU A 1 101 ? -0.440 4.258 -2.209 1.00 98.19 101 LEU A C 1
ATOM 764 O O . LEU A 1 101 ? -0.343 4.414 -3.428 1.00 98.19 101 LEU A O 1
ATOM 768 N N . GLU A 1 102 ? -0.145 5.203 -1.323 1.00 98.12 102 GLU A N 1
ATOM 769 C CA . GLU A 1 102 ? 0.465 6.482 -1.676 1.00 98.12 102 GLU A CA 1
ATOM 770 C C . GLU A 1 102 ? 1.917 6.535 -1.199 1.00 98.12 102 GLU A C 1
ATOM 772 O O . GLU A 1 102 ? 2.234 6.137 -0.073 1.00 98.12 102 GLU A O 1
ATOM 777 N N . LEU A 1 103 ? 2.789 7.063 -2.055 1.00 96.62 103 LEU A N 1
ATOM 778 C CA . LEU A 1 103 ? 4.166 7.408 -1.726 1.00 96.62 103 LEU A CA 1
ATOM 779 C C . LEU A 1 103 ? 4.207 8.910 -1.461 1.00 96.62 103 LEU A C 1
ATOM 781 O O . LEU A 1 103 ? 3.932 9.710 -2.355 1.00 96.62 103 LEU A O 1
ATOM 785 N N . LEU A 1 104 ? 4.512 9.283 -0.221 1.00 96.62 104 LEU A N 1
ATOM 786 C CA . LEU A 1 104 ? 4.449 10.655 0.272 1.00 96.62 104 LEU A CA 1
ATOM 787 C C . LEU A 1 104 ? 5.857 11.133 0.667 1.00 96.62 104 LEU A C 1
ATOM 789 O O . LEU A 1 104 ? 6.330 10.789 1.757 1.00 96.62 104 LEU A O 1
ATOM 793 N N . PRO A 1 105 ? 6.537 11.911 -0.194 1.00 95.69 105 PRO A N 1
ATOM 794 C CA . PRO A 1 105 ? 7.795 12.575 0.135 1.00 95.69 105 PRO A CA 1
ATOM 795 C C . PRO A 1 105 ? 7.618 13.529 1.324 1.00 95.69 105 PRO A C 1
ATOM 797 O O . PRO A 1 105 ? 6.613 14.239 1.422 1.00 95.69 105 PRO A O 1
ATOM 800 N N . LYS A 1 106 ? 8.592 13.562 2.235 1.00 92.94 106 LYS A N 1
ATOM 801 C CA . LYS A 1 106 ? 8.623 14.461 3.393 1.00 92.94 106 LYS A CA 1
ATOM 802 C C . LYS A 1 106 ? 9.783 15.440 3.270 1.00 92.94 106 LYS A C 1
ATOM 804 O O . LYS A 1 106 ? 10.932 15.017 3.241 1.00 92.94 106 LYS A O 1
ATOM 809 N N . GLY A 1 107 ? 9.468 16.733 3.332 1.00 86.75 107 GLY A N 1
ATOM 810 C CA . GLY A 1 107 ? 10.465 17.803 3.263 1.00 86.75 107 GLY A CA 1
ATOM 811 C C . GLY A 1 107 ? 10.835 18.182 1.830 1.00 86.75 107 GLY A C 1
ATOM 812 O O . GLY A 1 107 ? 10.601 17.424 0.891 1.00 86.75 107 GLY A O 1
ATOM 813 N N . ASP A 1 108 ? 11.390 19.383 1.677 1.00 83.31 108 ASP A N 1
ATOM 814 C CA . ASP A 1 108 ? 11.751 19.956 0.372 1.00 83.31 108 ASP A CA 1
ATOM 815 C C . ASP A 1 108 ? 13.042 19.347 -0.213 1.00 83.31 108 ASP A C 1
ATOM 817 O O . ASP A 1 108 ? 13.366 19.576 -1.375 1.00 83.31 108 ASP A O 1
ATOM 821 N N . ASP A 1 109 ? 13.796 18.591 0.589 1.00 90.56 109 ASP A N 1
ATOM 822 C CA . ASP A 1 109 ? 15.041 17.906 0.230 1.00 90.56 109 ASP A CA 1
ATOM 823 C C . ASP A 1 109 ? 14.839 16.446 -0.206 1.00 90.56 109 ASP A C 1
ATOM 825 O O . ASP A 1 109 ? 15.795 15.783 -0.609 1.00 90.56 109 ASP A O 1
ATOM 829 N N . CYS A 1 110 ? 13.605 15.937 -0.158 1.00 93.00 110 CYS A N 1
ATOM 830 C CA . CYS A 1 110 ? 13.292 14.593 -0.625 1.00 93.00 110 CYS A CA 1
ATOM 831 C C . CYS A 1 110 ? 13.187 14.581 -2.156 1.00 93.00 110 CYS A C 1
ATOM 833 O O . CYS A 1 110 ? 12.193 15.034 -2.723 1.00 93.00 110 CYS A O 1
ATOM 835 N N . GLU A 1 111 ? 14.205 14.039 -2.831 1.00 89.88 111 GLU A N 1
ATOM 836 C CA . GLU A 1 111 ? 14.246 13.863 -4.293 1.00 89.88 111 GLU A CA 1
ATOM 837 C C . GLU A 1 111 ? 13.339 12.706 -4.758 1.00 89.88 111 GLU A C 1
ATOM 839 O O . GLU A 1 111 ? 13.767 11.765 -5.424 1.00 89.88 111 GLU A O 1
ATOM 844 N N . PHE A 1 112 ? 12.067 12.754 -4.368 1.00 90.00 112 PHE A N 1
ATOM 845 C CA . PHE A 1 112 ? 11.057 11.771 -4.725 1.00 90.00 112 PHE A CA 1
ATOM 846 C C . PHE A 1 112 ? 9.761 12.486 -5.099 1.00 90.00 112 PHE A C 1
ATOM 848 O O . PHE A 1 112 ? 9.359 13.446 -4.443 1.00 90.00 112 PHE A O 1
ATOM 855 N N . GLU A 1 113 ? 9.086 12.021 -6.147 1.00 91.62 113 GLU A N 1
ATOM 856 C CA . GLU A 1 113 ? 7.777 12.550 -6.529 1.00 91.62 113 GLU A CA 1
ATOM 857 C C . GLU A 1 113 ? 6.662 11.758 -5.846 1.00 91.62 113 GLU A C 1
ATOM 859 O O . GLU A 1 113 ? 6.714 10.530 -5.739 1.00 91.62 113 GLU A O 1
ATOM 864 N N . ALA A 1 114 ? 5.625 12.461 -5.393 1.00 94.94 114 ALA A N 1
ATOM 865 C CA . ALA A 1 114 ? 4.450 11.801 -4.849 1.00 94.94 114 ALA A CA 1
ATOM 866 C C . ALA A 1 114 ? 3.770 10.943 -5.924 1.00 94.94 114 ALA A C 1
ATOM 868 O O . ALA A 1 114 ? 3.653 11.342 -7.085 1.00 94.94 114 ALA A O 1
ATOM 869 N N . SER A 1 115 ? 3.287 9.771 -5.528 1.00 96.44 115 SER A N 1
ATOM 870 C CA . SER A 1 115 ? 2.557 8.873 -6.424 1.00 96.44 115 SER A CA 1
ATOM 871 C C . SER A 1 115 ? 1.472 8.117 -5.677 1.00 96.44 115 SER A C 1
ATOM 873 O O . SER A 1 115 ? 1.491 8.016 -4.449 1.00 96.44 115 SER A O 1
ATOM 875 N N . ALA A 1 116 ? 0.506 7.613 -6.437 1.00 97.81 116 ALA A N 1
ATOM 876 C CA . ALA A 1 116 ? -0.624 6.867 -5.919 1.00 97.81 116 ALA A CA 1
ATOM 877 C C . ALA A 1 116 ? -0.912 5.665 -6.815 1.00 97.81 116 ALA A C 1
ATOM 879 O O . ALA A 1 116 ? -0.909 5.760 -8.047 1.00 97.81 116 ALA A O 1
ATOM 880 N N . THR A 1 117 ? -1.210 4.540 -6.178 1.00 97.69 117 THR A N 1
ATOM 881 C CA . THR A 1 117 ? -1.552 3.277 -6.830 1.00 97.69 117 THR A CA 1
ATOM 882 C C . THR A 1 117 ? -2.816 2.690 -6.212 1.00 97.69 117 THR A C 1
ATOM 884 O O . THR A 1 117 ? -3.141 2.943 -5.049 1.00 97.69 117 THR A O 1
ATOM 887 N N . MET A 1 118 ? -3.534 1.896 -7.001 1.00 97.38 118 MET A N 1
ATOM 888 C CA . MET A 1 118 ? -4.690 1.118 -6.560 1.00 97.38 118 MET A CA 1
ATOM 889 C C . MET A 1 118 ? -4.383 -0.368 -6.694 1.00 97.38 118 MET A C 1
ATOM 891 O O . MET A 1 118 ? -3.768 -0.795 -7.673 1.00 97.38 118 MET A O 1
ATOM 895 N N . LEU A 1 119 ? -4.837 -1.170 -5.733 1.00 96.69 119 LEU A N 1
ATOM 896 C CA . LEU A 1 119 ? -4.725 -2.619 -5.813 1.00 96.69 119 LEU A CA 1
ATOM 897 C C . LEU A 1 119 ? -5.721 -3.134 -6.854 1.00 96.69 119 LEU A C 1
ATOM 899 O O . LEU A 1 119 ? -6.938 -3.019 -6.694 1.00 96.69 119 LEU A O 1
ATOM 903 N N . VAL A 1 120 ? -5.202 -3.707 -7.931 1.00 94.31 120 VAL A N 1
ATOM 904 C CA . VAL A 1 120 ? -5.986 -4.225 -9.053 1.00 94.31 120 VAL A CA 1
ATOM 905 C C . VAL A 1 120 ? -6.003 -5.756 -9.063 1.00 94.31 120 VAL A C 1
ATOM 907 O O . VAL A 1 120 ? -5.602 -6.395 -8.097 1.00 94.31 120 VAL A O 1
ATOM 910 N N . GLY A 1 121 ? -6.596 -6.332 -10.118 1.00 85.69 121 GLY A N 1
ATOM 911 C CA . GLY A 1 121 ? -6.908 -7.741 -10.412 1.00 85.69 121 GLY A CA 1
ATOM 912 C C . GLY A 1 121 ? -5.884 -8.828 -10.047 1.00 85.69 121 GLY A C 1
ATOM 913 O O . GLY A 1 121 ? -5.074 -8.691 -9.146 1.00 85.69 121 GLY A O 1
ATOM 914 N N . ASN A 1 122 ? -6.013 -10.011 -10.641 1.00 73.81 122 ASN A N 1
ATOM 915 C CA . ASN A 1 122 ? -4.900 -10.955 -10.561 1.00 73.81 122 ASN A CA 1
ATOM 916 C C . ASN A 1 122 ? -3.777 -10.371 -11.435 1.00 73.81 122 ASN A C 1
AT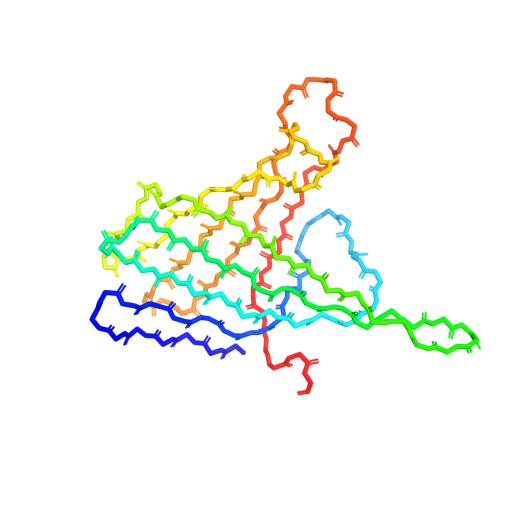OM 918 O O . ASN A 1 122 ? -4.077 -10.027 -12.578 1.00 73.81 122 ASN A O 1
ATOM 922 N N . PRO A 1 123 ? -2.545 -10.211 -10.931 1.00 63.47 123 PRO A N 1
ATOM 923 C CA . PRO A 1 123 ? -1.435 -9.690 -11.731 1.00 63.47 123 PRO A CA 1
ATOM 924 C C . PRO A 1 123 ? -0.925 -10.682 -12.792 1.00 63.47 123 PRO A C 1
ATOM 926 O O . PRO A 1 123 ? -0.041 -10.338 -13.569 1.00 63.47 123 PRO A O 1
ATOM 929 N N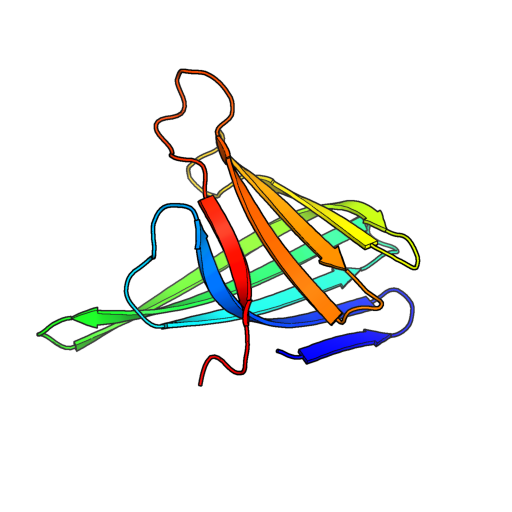 . LEU A 1 124 ? -1.481 -11.902 -12.816 1.00 57.97 124 LEU A N 1
ATOM 930 C CA . LEU A 1 124 ? -1.177 -13.003 -13.734 1.00 57.97 124 LEU A CA 1
ATOM 931 C C . LEU A 1 124 ? -2.446 -13.505 -14.435 1.00 57.97 124 LEU A C 1
ATOM 933 O O . LEU A 1 124 ? -3.463 -13.723 -13.725 1.00 57.97 124 LEU A O 1
#

Secondary structure (DSSP, 8-state):
-EEEEETTEEEEEEEEEEEES---SSEEEEEEEEETTTTEEEEEEEEEEEETTEEEEEEEEEEEEEEEE-SSEEEEEEEETTEEEEEEEEEEETTTTEEEEEEEE-STT-----EEEEEES---

Foldseek 3Di:
DDWDDDVQKIKDKFWWDWPDDDDDAFFKIWIKMGGNVVQKIKIWMWGWHDDPVGIDIDIDMWIWGWPDDDQQKTWTWTADVPQNQWIWIWMAGNVVGWIKIWIHGHDPPRPDDITMIIGDDHSD

Sequence (124 aa):
MIIKQQGDDLMLWGGWGTVAGYEPPGVNAVEIRCNRGSGRCLEAYASILHHDEGEDLEAQVFNYEVVEWTEQILHATGVMPHADCVTLSLVVALPDGSASLELLPKGDDCEFEASATMLVGNPL

Organism: NCBI:txid359110

pLDDT: mean 93.85, std 6.12, range [57.97, 98.75]

Radius of gyration: 14.67 Å; chains: 1; bounding box: 34×34×42 Å